Protein AF-A0A3D3TAN0-F1 (afdb_monomer_lite)

Structure (mmCIF, N/CA/C/O backbone):
data_AF-A0A3D3TAN0-F1
#
_entry.id   AF-A0A3D3TAN0-F1
#
loop_
_atom_site.group_PDB
_atom_site.id
_atom_site.type_symbol
_atom_site.label_atom_id
_atom_site.label_alt_id
_atom_site.label_comp_id
_atom_site.label_asym_id
_atom_site.label_entity_id
_atom_site.label_seq_id
_atom_site.pdbx_PDB_ins_code
_atom_site.Cartn_x
_atom_site.Cartn_y
_atom_site.Cartn_z
_atom_site.occupancy
_atom_site.B_iso_or_equiv
_atom_site.auth_seq_id
_atom_site.auth_comp_id
_atom_site.auth_asym_id
_atom_site.auth_atom_id
_atom_site.pdbx_PDB_model_num
ATOM 1 N N . MET A 1 1 ? -10.940 24.412 8.674 1.00 50.28 1 MET A N 1
ATOM 2 C CA . MET A 1 1 ? -11.161 23.437 9.766 1.00 50.28 1 MET A CA 1
ATOM 3 C C . MET A 1 1 ? -12.366 22.592 9.383 1.00 50.28 1 MET A C 1
ATOM 5 O O . MET A 1 1 ? -13.391 23.170 9.033 1.00 50.28 1 MET A O 1
ATOM 9 N N . CYS A 1 2 ? -12.226 21.266 9.330 1.00 53.69 2 CYS A N 1
ATOM 10 C CA . CYS A 1 2 ? -13.292 20.373 8.856 1.00 53.69 2 CYS A CA 1
ATOM 11 C C . CYS A 1 2 ? -14.267 20.019 9.988 1.00 53.69 2 CYS A C 1
ATOM 13 O O . CYS A 1 2 ? -13.848 19.832 11.127 1.00 53.69 2 CYS A O 1
ATOM 15 N N . LYS A 1 3 ? -15.566 19.917 9.673 1.00 56.06 3 LYS A N 1
ATOM 16 C CA . LYS A 1 3 ? -16.597 19.466 10.626 1.00 56.06 3 LYS A CA 1
ATOM 17 C C . LYS A 1 3 ? -16.313 18.024 11.067 1.00 56.06 3 LYS A C 1
ATOM 19 O O . LYS A 1 3 ? -15.931 17.208 10.228 1.00 56.06 3 LYS A O 1
ATOM 24 N N . LYS A 1 4 ? -16.610 17.674 12.328 1.00 54.81 4 LYS A N 1
ATOM 25 C CA . LYS A 1 4 ? -16.496 16.292 12.851 1.00 54.81 4 LYS A CA 1
ATOM 26 C C . LYS A 1 4 ? -17.218 15.248 11.986 1.00 54.81 4 LYS A C 1
ATOM 28 O O . LYS A 1 4 ? -16.743 14.126 11.869 1.00 54.81 4 LYS A O 1
ATOM 33 N N . SER A 1 5 ? -18.302 15.621 11.298 1.00 57.69 5 SER A N 1
ATOM 34 C CA . SER A 1 5 ? -19.021 14.722 10.377 1.00 57.69 5 SER A CA 1
ATOM 35 C C . SER A 1 5 ? -18.216 14.299 9.141 1.00 57.69 5 SER A C 1
ATOM 37 O O . SER A 1 5 ? -18.556 13.310 8.498 1.00 57.69 5 SER A O 1
ATOM 39 N N . LYS A 1 6 ? -17.147 15.027 8.797 1.00 63.59 6 LYS A N 1
ATOM 40 C CA . LYS A 1 6 ? -16.228 14.702 7.695 1.00 63.59 6 LYS A CA 1
ATOM 41 C C . LYS A 1 6 ? -14.942 14.028 8.180 1.00 63.59 6 LYS A C 1
ATOM 43 O O . LYS A 1 6 ? -14.081 13.741 7.357 1.00 63.59 6 LYS A O 1
ATOM 48 N N . PHE A 1 7 ? -14.823 13.733 9.477 1.00 64.94 7 PHE A N 1
ATOM 49 C CA . PHE A 1 7 ? -13.646 13.086 10.059 1.00 64.94 7 PHE A CA 1
ATOM 50 C C . PHE A 1 7 ? -13.268 11.766 9.365 1.00 64.94 7 PHE A C 1
ATOM 52 O O . PHE A 1 7 ? -12.102 11.633 9.000 1.00 64.94 7 PHE A O 1
ATOM 59 N N . PRO A 1 8 ? -14.203 10.832 9.081 1.00 65.19 8 PRO A N 1
ATOM 60 C CA . PRO A 1 8 ? -13.848 9.584 8.399 1.00 65.19 8 PRO A CA 1
ATOM 61 C C . PRO A 1 8 ? -13.310 9.821 6.983 1.00 65.19 8 PRO A C 1
ATOM 63 O O . PRO A 1 8 ? -12.362 9.173 6.558 1.00 65.19 8 PRO A O 1
ATOM 66 N N . LEU A 1 9 ? -13.870 10.805 6.272 1.00 70.88 9 LEU A N 1
ATOM 67 C CA . LEU A 1 9 ? -13.441 11.159 4.920 1.00 70.88 9 LEU A CA 1
ATOM 68 C C . LEU A 1 9 ? -12.035 11.776 4.918 1.00 70.88 9 LEU A C 1
ATOM 70 O O . LEU A 1 9 ? -11.195 11.399 4.110 1.00 70.88 9 LEU A O 1
ATOM 74 N N . VAL A 1 10 ? -11.770 12.718 5.827 1.00 70.31 10 VAL A N 1
ATOM 75 C CA . VAL A 1 10 ? -10.461 13.384 5.938 1.00 70.31 10 VAL A CA 1
ATOM 76 C C . VAL A 1 10 ? -9.388 12.398 6.403 1.00 70.31 10 VAL A C 1
ATOM 78 O O . VAL A 1 10 ? -8.273 12.435 5.888 1.00 70.31 10 VAL A O 1
ATOM 81 N N . PHE A 1 11 ? -9.733 11.488 7.318 1.00 72.81 11 PHE A N 1
ATOM 82 C CA . PHE A 1 11 ? -8.847 10.410 7.749 1.00 72.81 11 PHE A CA 1
ATOM 83 C C . PHE A 1 11 ? -8.444 9.511 6.577 1.00 72.81 11 PHE A C 1
ATOM 85 O O . PHE A 1 11 ? -7.252 9.305 6.363 1.00 72.81 11 PHE A O 1
ATOM 92 N N . ASN A 1 12 ? -9.418 9.040 5.794 1.00 75.06 12 ASN A N 1
ATOM 93 C CA . ASN A 1 12 ? -9.162 8.179 4.640 1.00 75.06 12 ASN A CA 1
ATOM 94 C C . ASN A 1 12 ? -8.315 8.883 3.573 1.00 75.06 12 ASN A C 1
ATOM 96 O O . ASN A 1 12 ? -7.376 8.290 3.063 1.00 75.06 12 ASN A O 1
ATOM 100 N N . ILE A 1 13 ? -8.546 10.174 3.306 1.00 78.44 13 ILE A N 1
ATOM 101 C CA . ILE A 1 13 ? -7.704 10.944 2.375 1.00 78.44 13 ILE A CA 1
ATOM 102 C C . ILE A 1 13 ? -6.248 11.000 2.858 1.00 78.44 13 ILE A C 1
ATOM 104 O O . ILE A 1 13 ? -5.328 10.746 2.083 1.00 78.44 13 ILE A O 1
ATOM 108 N N . ILE A 1 14 ? -6.021 11.328 4.133 1.00 77.94 14 ILE A N 1
ATOM 109 C CA . ILE A 1 14 ? -4.666 11.437 4.695 1.00 77.94 14 ILE A CA 1
ATOM 110 C C . ILE A 1 14 ? -3.978 10.072 4.702 1.00 77.94 14 ILE A C 1
ATOM 112 O O . ILE A 1 14 ? -2.827 9.961 4.278 1.00 77.94 14 ILE A O 1
ATOM 116 N N . LEU A 1 15 ? -4.688 9.034 5.144 1.00 77.25 15 LEU A N 1
ATOM 117 C CA . LEU A 1 15 ? -4.183 7.668 5.157 1.00 77.25 15 LEU A CA 1
ATOM 118 C C . LEU A 1 15 ? -3.868 7.196 3.732 1.00 77.25 15 LEU A C 1
ATOM 120 O O . LEU A 1 15 ? -2.780 6.680 3.499 1.00 77.25 15 LEU A O 1
ATOM 124 N N . GLY A 1 16 ? -4.758 7.448 2.773 1.00 78.00 16 GLY A N 1
ATOM 125 C CA . GLY A 1 16 ? -4.585 7.109 1.364 1.00 78.00 16 GLY A CA 1
ATOM 126 C C . GLY A 1 16 ? -3.367 7.788 0.739 1.00 78.00 16 GLY A C 1
ATOM 127 O O . GLY A 1 16 ? -2.582 7.116 0.069 1.00 78.00 16 GLY A O 1
ATOM 128 N N . ILE A 1 17 ? -3.141 9.081 1.008 1.00 83.44 17 ILE A N 1
ATOM 129 C CA . ILE A 1 17 ? -1.929 9.802 0.570 1.00 83.44 17 ILE A CA 1
ATOM 130 C C . ILE A 1 17 ? -0.678 9.134 1.145 1.00 83.44 17 ILE A C 1
ATOM 132 O O . ILE A 1 17 ? 0.254 8.813 0.409 1.00 83.44 17 ILE A O 1
ATOM 136 N N . VAL A 1 18 ? -0.654 8.914 2.459 1.00 81.25 18 VAL A N 1
ATOM 137 C CA . VAL A 1 18 ? 0.522 8.405 3.174 1.00 81.25 18 VAL A CA 1
ATOM 138 C C . VAL A 1 18 ? 0.842 6.965 2.767 1.00 81.25 18 VAL A C 1
ATOM 140 O O . VAL A 1 18 ? 1.994 6.652 2.468 1.00 81.25 18 VAL A O 1
ATOM 143 N N . VAL A 1 19 ? -0.166 6.097 2.699 1.00 81.38 19 VAL A N 1
ATOM 144 C CA . VAL A 1 19 ? -0.010 4.696 2.289 1.00 81.38 19 VAL A CA 1
ATOM 145 C C . VAL A 1 19 ? 0.440 4.620 0.836 1.00 81.38 19 VAL A C 1
ATOM 147 O O . VAL A 1 19 ? 1.418 3.936 0.549 1.00 81.38 19 VAL A O 1
ATOM 150 N N . THR A 1 20 ? -0.190 5.366 -0.075 1.00 84.19 20 THR A N 1
ATOM 151 C CA . THR A 1 20 ? 0.217 5.370 -1.490 1.00 84.19 20 THR A CA 1
ATOM 152 C C . THR A 1 20 ? 1.649 5.868 -1.653 1.00 84.19 20 THR A C 1
ATOM 154 O O . THR A 1 20 ? 2.411 5.293 -2.429 1.00 84.19 20 THR A O 1
ATOM 157 N N . LEU A 1 21 ? 2.053 6.892 -0.897 1.00 86.00 21 LEU A N 1
ATOM 158 C CA . LEU A 1 21 ? 3.419 7.411 -0.919 1.00 86.00 21 LEU A CA 1
ATOM 1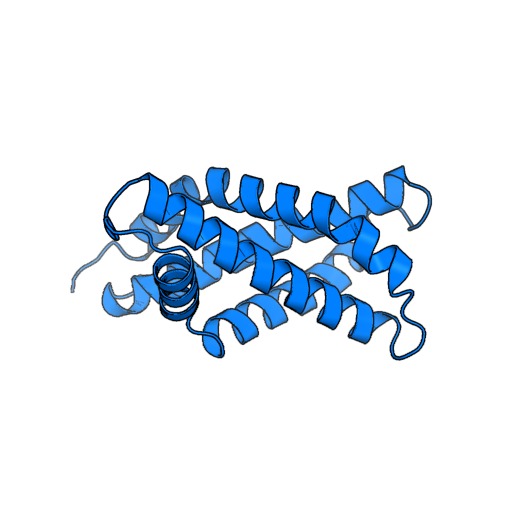59 C C . LEU A 1 21 ? 4.420 6.335 -0.490 1.00 86.00 21 LEU A C 1
ATOM 161 O O . LEU A 1 21 ? 5.375 6.059 -1.217 1.00 86.00 21 LEU A O 1
ATOM 165 N N . VAL A 1 22 ? 4.176 5.680 0.647 1.00 84.00 22 VAL A N 1
ATOM 166 C CA . VAL A 1 22 ? 5.051 4.619 1.168 1.00 84.00 22 VAL A CA 1
ATOM 167 C C . VAL A 1 22 ? 5.107 3.427 0.217 1.00 84.00 22 VAL A C 1
ATOM 169 O O . VAL A 1 22 ? 6.193 2.923 -0.065 1.00 84.00 22 VAL A O 1
ATOM 172 N N . MET A 1 23 ? 3.966 3.009 -0.330 1.00 84.00 23 MET A N 1
ATOM 173 C CA . MET A 1 23 ? 3.902 1.882 -1.259 1.00 84.00 23 MET A CA 1
ATOM 174 C C . MET A 1 23 ? 4.585 2.185 -2.589 1.00 84.00 23 MET A C 1
ATOM 176 O O . MET A 1 23 ? 5.304 1.333 -3.107 1.00 84.00 23 MET A O 1
ATOM 180 N N . THR A 1 24 ? 4.438 3.403 -3.111 1.00 85.62 24 THR A N 1
ATOM 181 C CA . THR A 1 24 ? 5.129 3.833 -4.336 1.00 85.62 24 THR A CA 1
ATOM 182 C C . THR A 1 24 ? 6.643 3.806 -4.137 1.00 85.62 24 THR A C 1
ATOM 184 O O . THR A 1 24 ? 7.366 3.264 -4.973 1.00 85.62 24 THR A O 1
ATOM 187 N N . LEU A 1 25 ? 7.126 4.323 -3.003 1.00 85.06 25 LEU A N 1
ATOM 188 C CA . LEU A 1 25 ? 8.547 4.273 -2.659 1.00 85.06 25 LEU A CA 1
ATOM 189 C C . LEU A 1 25 ? 9.034 2.829 -2.498 1.00 85.06 25 LEU A C 1
ATOM 191 O O . LEU A 1 25 ? 10.045 2.465 -3.092 1.00 85.06 25 LEU A O 1
ATOM 195 N N . TYR A 1 26 ? 8.303 1.989 -1.763 1.00 84.38 26 TYR A N 1
ATOM 196 C CA . TYR A 1 26 ? 8.656 0.582 -1.564 1.00 84.38 26 TYR A CA 1
ATOM 197 C C . TYR A 1 26 ? 8.762 -0.183 -2.890 1.00 84.38 26 TYR A C 1
ATOM 199 O O . TYR A 1 26 ? 9.761 -0.862 -3.139 1.00 84.38 26 TYR A O 1
ATOM 207 N N . VAL A 1 27 ? 7.762 -0.058 -3.767 1.00 79.56 27 VAL A N 1
ATOM 208 C CA . VAL A 1 27 ? 7.739 -0.764 -5.056 1.00 79.56 27 VAL A CA 1
ATOM 209 C C . VAL A 1 27 ? 8.881 -0.293 -5.957 1.00 79.56 27 VAL A C 1
ATOM 211 O O . VAL A 1 27 ? 9.565 -1.118 -6.555 1.00 79.56 27 VAL A O 1
ATOM 214 N N . LYS A 1 28 ? 9.165 1.011 -6.022 1.00 80.56 28 LYS A N 1
ATOM 215 C CA . LYS A 1 28 ? 10.264 1.511 -6.862 1.00 80.56 28 LYS A CA 1
ATOM 216 C C . LYS A 1 28 ? 11.641 1.173 -6.311 1.00 80.56 28 LYS A C 1
ATOM 218 O O . LYS A 1 28 ? 12.514 0.792 -7.084 1.00 80.56 28 LYS A O 1
ATOM 223 N N . ILE A 1 29 ? 11.831 1.245 -4.996 1.00 80.62 29 ILE A N 1
ATOM 224 C CA . ILE A 1 29 ? 13.088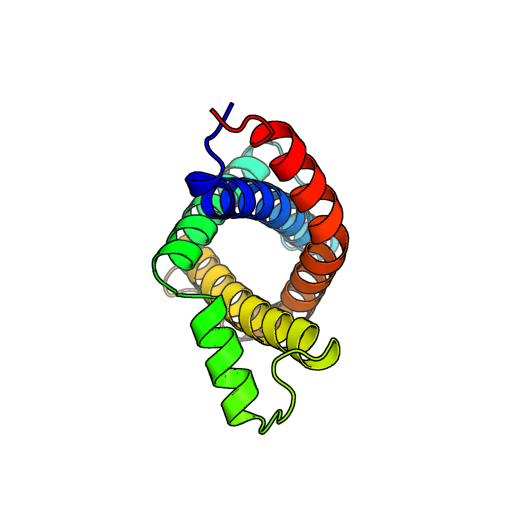 0.826 -4.366 1.00 80.62 29 ILE A CA 1
ATOM 225 C C . ILE A 1 29 ? 13.305 -0.673 -4.589 1.00 80.62 29 ILE A C 1
ATOM 227 O O . ILE A 1 29 ? 14.381 -1.062 -5.025 1.00 80.62 29 ILE A O 1
ATOM 231 N N . SER A 1 30 ? 12.287 -1.511 -4.375 1.00 77.62 30 SER A N 1
ATOM 232 C CA . SER A 1 30 ? 12.409 -2.961 -4.590 1.00 77.62 30 SER A CA 1
ATOM 233 C C . SER A 1 30 ? 12.682 -3.323 -6.054 1.00 77.62 30 SER A C 1
ATOM 235 O O . SER A 1 30 ? 13.562 -4.139 -6.318 1.00 77.62 30 SER A O 1
ATOM 237 N N . GLN A 1 31 ? 12.016 -2.676 -7.015 1.00 76.88 31 GLN A N 1
ATOM 238 C CA . GLN A 1 31 ? 12.279 -2.884 -8.444 1.00 76.88 31 GLN A CA 1
ATOM 239 C C . GLN A 1 31 ? 13.666 -2.384 -8.871 1.00 76.88 31 GLN A C 1
ATOM 241 O O . GLN A 1 31 ? 14.326 -3.031 -9.686 1.00 76.88 31 GLN A O 1
ATOM 246 N N . SER A 1 32 ? 14.123 -1.258 -8.315 1.00 76.12 32 SER A N 1
ATOM 247 C CA . SER A 1 32 ? 15.453 -0.707 -8.585 1.00 76.12 32 SER A CA 1
ATOM 248 C C . SER A 1 32 ? 16.561 -1.577 -7.979 1.00 76.12 32 SER A C 1
ATOM 250 O O . SER A 1 32 ? 17.536 -1.872 -8.664 1.00 76.12 32 SER A O 1
ATOM 252 N N . MET A 1 33 ? 16.388 -2.074 -6.747 1.00 76.94 33 MET A N 1
ATOM 253 C CA . MET A 1 33 ? 17.320 -3.019 -6.112 1.00 76.94 33 MET A CA 1
ATOM 254 C C . MET A 1 33 ? 17.373 -4.366 -6.838 1.00 76.94 33 MET A C 1
ATOM 256 O O . MET A 1 33 ? 18.424 -4.998 -6.880 1.00 76.94 33 MET A O 1
ATOM 260 N N . ALA A 1 34 ? 16.258 -4.796 -7.429 1.00 73.94 34 ALA A N 1
ATOM 261 C CA . ALA A 1 34 ? 16.204 -5.995 -8.256 1.00 73.94 34 ALA A CA 1
ATOM 262 C C . ALA A 1 34 ? 16.778 -5.788 -9.676 1.00 73.94 34 ALA A C 1
ATOM 264 O O . ALA A 1 34 ? 16.858 -6.749 -10.436 1.00 73.94 34 ALA A O 1
ATOM 265 N N . GLY A 1 35 ? 17.160 -4.559 -10.054 1.00 69.69 35 GLY A N 1
ATOM 266 C CA . GLY A 1 35 ? 17.676 -4.233 -11.389 1.00 69.69 35 GLY A CA 1
ATOM 267 C C . GLY A 1 35 ? 16.625 -4.284 -12.505 1.00 69.69 35 GLY A C 1
ATOM 268 O O . GLY A 1 35 ? 16.980 -4.347 -13.678 1.00 69.69 35 GLY A O 1
ATOM 269 N N . ILE A 1 36 ? 15.336 -4.278 -12.151 1.00 70.06 36 ILE A N 1
ATOM 270 C CA . ILE A 1 36 ? 14.209 -4.464 -13.081 1.00 70.06 36 ILE A CA 1
ATOM 271 C C . ILE A 1 36 ? 13.676 -3.113 -13.584 1.00 70.06 36 ILE A C 1
ATOM 273 O O . ILE A 1 36 ? 13.097 -3.038 -14.664 1.00 70.06 36 ILE A O 1
ATOM 277 N N . ALA A 1 37 ? 13.875 -2.035 -12.820 1.00 68.19 37 ALA A N 1
ATOM 278 C CA . ALA A 1 37 ? 13.381 -0.702 -13.154 1.00 68.19 37 ALA A CA 1
ATOM 279 C C . ALA A 1 37 ? 14.457 0.380 -12.970 1.00 68.19 37 ALA A C 1
ATOM 281 O O . ALA A 1 37 ? 15.364 0.214 -12.145 1.00 68.19 37 ALA A O 1
ATOM 282 N N . PRO A 1 38 ? 14.347 1.508 -13.700 1.00 68.12 38 PRO A N 1
ATOM 283 C CA . PRO A 1 38 ? 15.214 2.659 -13.493 1.00 68.12 38 PRO A CA 1
ATOM 284 C C . PRO A 1 38 ? 15.113 3.197 -12.052 1.00 68.12 38 PRO A C 1
ATOM 286 O O . PRO A 1 38 ? 14.087 3.014 -11.388 1.00 68.12 38 PRO A O 1
ATOM 289 N N . PRO A 1 39 ? 16.174 3.862 -11.557 1.00 68.56 39 PRO A N 1
ATOM 290 C CA . PRO A 1 39 ? 16.197 4.451 -10.221 1.00 68.56 39 PRO A CA 1
ATOM 291 C C . PRO A 1 39 ? 15.073 5.477 -10.026 1.00 68.56 39 PRO A C 1
ATOM 293 O O . PRO A 1 39 ? 14.572 6.057 -10.988 1.00 68.56 39 PRO A O 1
ATOM 296 N N . LEU A 1 40 ? 14.688 5.704 -8.765 1.00 75.19 40 LEU A N 1
ATOM 297 C CA . LEU A 1 40 ? 13.605 6.615 -8.386 1.00 75.19 40 LEU A CA 1
ATOM 298 C C . LEU A 1 40 ? 13.888 8.040 -8.900 1.00 75.19 40 LEU A C 1
ATOM 300 O O . LEU A 1 40 ? 14.692 8.773 -8.326 1.00 75.19 40 LEU A O 1
ATOM 304 N N . THR A 1 41 ? 13.204 8.439 -9.969 1.00 82.50 41 THR A N 1
ATOM 305 C CA . THR A 1 41 ? 13.176 9.823 -10.455 1.00 82.50 41 THR A CA 1
ATOM 306 C C . THR A 1 41 ? 11.892 10.503 -9.999 1.00 82.50 41 THR A C 1
ATOM 308 O O . THR A 1 41 ? 10.890 9.849 -9.710 1.00 82.50 41 THR A O 1
ATOM 311 N N . PHE A 1 42 ? 11.888 11.835 -9.958 1.00 79.75 42 PHE A N 1
ATOM 312 C CA . PHE A 1 42 ? 10.676 12.583 -9.620 1.00 79.75 42 PHE A CA 1
ATOM 313 C C . PHE A 1 42 ? 9.522 12.293 -10.595 1.00 79.75 42 PHE A C 1
ATOM 315 O O . PHE A 1 42 ? 8.373 12.152 -10.185 1.00 79.75 42 PHE A O 1
ATOM 322 N N . GLU A 1 43 ? 9.840 12.126 -11.877 1.00 81.62 43 GLU A N 1
ATOM 323 C CA . GLU A 1 43 ? 8.865 11.788 -12.911 1.00 81.62 43 GLU A CA 1
ATOM 324 C C . GLU A 1 43 ? 8.243 10.405 -12.681 1.00 81.62 43 GLU A C 1
ATOM 326 O O . GLU A 1 43 ? 7.021 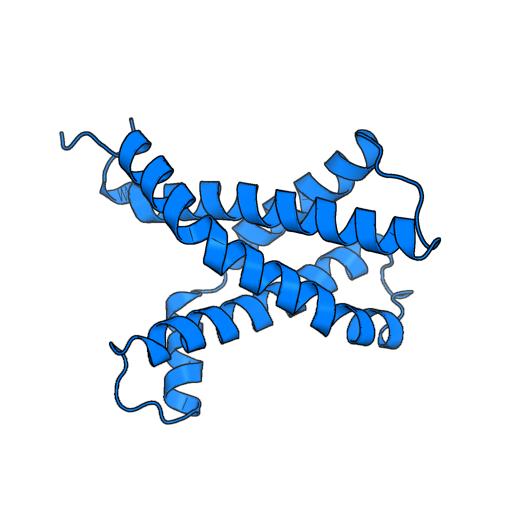10.279 -12.623 1.00 81.62 43 GLU A O 1
ATOM 331 N N . THR A 1 44 ? 9.069 9.377 -12.456 1.00 77.62 44 THR A N 1
ATOM 332 C CA . THR A 1 44 ? 8.577 8.017 -12.174 1.00 77.62 44 THR A CA 1
ATOM 333 C C . THR A 1 44 ? 7.831 7.935 -10.846 1.00 77.62 44 THR A C 1
ATOM 335 O O . THR A 1 44 ? 6.893 7.151 -10.712 1.00 77.62 44 THR A O 1
ATOM 338 N N . PHE A 1 45 ? 8.190 8.760 -9.864 1.00 83.12 45 PHE A N 1
ATOM 339 C CA . PHE A 1 45 ? 7.422 8.878 -8.632 1.00 83.12 45 PHE A CA 1
ATOM 340 C C . PHE A 1 45 ? 6.008 9.407 -8.905 1.00 83.12 45 PHE A C 1
ATOM 342 O O . PHE A 1 45 ? 5.039 8.763 -8.509 1.00 83.12 45 PHE A O 1
ATOM 349 N N . LEU A 1 46 ? 5.868 10.529 -9.621 1.00 83.69 46 LEU A N 1
ATOM 350 C CA . LEU A 1 46 ? 4.559 11.135 -9.889 1.00 83.69 46 LEU A CA 1
ATOM 351 C C . LEU A 1 46 ? 3.649 10.239 -10.737 1.00 83.69 46 LEU A C 1
ATOM 353 O O . LEU A 1 46 ? 2.461 10.123 -10.428 1.00 83.69 46 LEU A O 1
ATOM 357 N N . THR A 1 47 ? 4.196 9.572 -11.757 1.00 82.62 47 THR A N 1
ATOM 358 C CA . THR A 1 47 ? 3.416 8.686 -12.638 1.00 82.62 47 THR A CA 1
ATOM 359 C C . THR A 1 47 ? 2.891 7.442 -11.932 1.00 82.62 47 THR A C 1
ATOM 361 O O . THR A 1 47 ? 1.917 6.863 -12.391 1.00 82.62 47 THR A O 1
ATOM 364 N N . ASN A 1 48 ? 3.480 7.044 -10.803 1.00 81.12 48 ASN A N 1
ATOM 365 C CA . ASN A 1 48 ? 3.010 5.900 -10.017 1.00 81.12 48 ASN A CA 1
ATOM 366 C C . ASN A 1 48 ? 2.163 6.348 -8.817 1.00 81.12 48 ASN A C 1
ATOM 368 O O . ASN A 1 48 ? 1.147 5.730 -8.499 1.00 81.12 48 ASN A O 1
ATOM 372 N N . PHE A 1 49 ? 2.542 7.460 -8.183 1.00 86.25 49 PHE A N 1
ATOM 373 C CA . PHE A 1 49 ? 1.852 7.996 -7.017 1.00 86.25 49 PHE A CA 1
ATOM 374 C C . PHE A 1 49 ? 0.451 8.517 -7.357 1.00 86.25 49 PHE A C 1
ATOM 376 O O . PHE A 1 49 ? -0.501 8.183 -6.655 1.00 86.25 49 PHE A O 1
ATOM 383 N N . ILE A 1 50 ? 0.301 9.313 -8.424 1.00 86.56 50 ILE A N 1
ATOM 384 C CA . ILE A 1 50 ? -0.988 9.944 -8.752 1.00 86.56 50 ILE A CA 1
ATOM 385 C C . ILE A 1 50 ? -2.048 8.885 -9.109 1.00 86.56 50 ILE A C 1
ATOM 387 O O . ILE A 1 50 ? -3.103 8.886 -8.468 1.00 86.56 50 ILE A O 1
ATOM 391 N N . PRO A 1 51 ? -1.800 7.938 -10.040 1.00 84.19 51 PRO A N 1
ATOM 392 C CA . PRO A 1 51 ? -2.777 6.894 -10.344 1.00 84.19 51 PRO A CA 1
ATOM 393 C C . PRO A 1 51 ? -3.029 5.970 -9.153 1.00 84.19 51 PRO A C 1
ATOM 395 O O . PRO A 1 51 ? -4.178 5.617 -8.893 1.00 84.19 51 PRO A O 1
ATOM 398 N N . GLY A 1 52 ? -1.982 5.629 -8.390 1.00 84.19 52 GLY A N 1
ATOM 399 C CA . GLY A 1 52 ? -2.108 4.824 -7.177 1.00 84.19 52 GLY A CA 1
ATOM 400 C C . GLY A 1 52 ? -3.023 5.477 -6.142 1.00 84.19 52 GLY A C 1
ATOM 401 O O . GLY A 1 52 ? -3.895 4.812 -5.585 1.00 84.19 52 GLY A O 1
ATOM 402 N N . PHE A 1 53 ? -2.892 6.789 -5.945 1.00 86.12 53 PHE A N 1
ATOM 403 C CA . PHE A 1 53 ? -3.704 7.539 -4.992 1.00 86.12 53 PHE A CA 1
ATOM 404 C C . PHE A 1 53 ? -5.161 7.624 -5.454 1.00 86.12 53 PHE A C 1
ATOM 406 O O . PHE A 1 5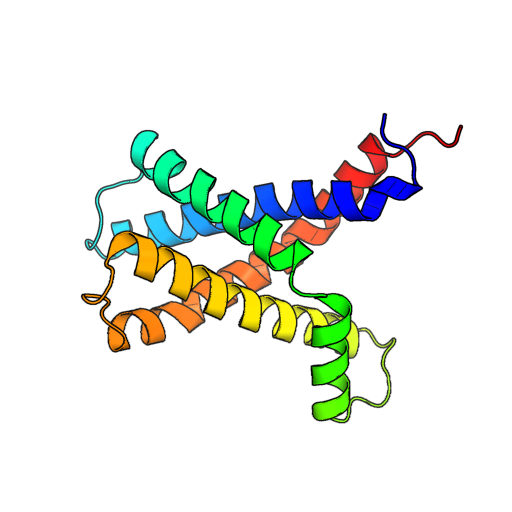3 ? -6.076 7.345 -4.677 1.00 86.12 53 PHE A O 1
ATOM 413 N N . CYS A 1 54 ? -5.387 7.952 -6.729 1.00 85.56 54 CYS A N 1
ATOM 414 C CA . CYS A 1 54 ? -6.729 8.006 -7.303 1.00 85.56 54 CYS A CA 1
ATOM 415 C C . CYS A 1 54 ? -7.439 6.647 -7.233 1.00 85.56 54 CYS A C 1
ATOM 417 O O . CYS A 1 54 ? -8.617 6.592 -6.873 1.00 85.56 54 CYS A O 1
ATOM 419 N N . LEU A 1 55 ? -6.732 5.551 -7.525 1.00 84.69 55 LEU A N 1
ATOM 420 C CA . LEU A 1 55 ? -7.277 4.199 -7.403 1.00 84.69 55 LEU A CA 1
ATOM 421 C C . LEU A 1 55 ? -7.570 3.831 -5.949 1.00 84.69 55 LEU A C 1
ATOM 423 O O . LEU A 1 55 ? -8.631 3.272 -5.690 1.00 84.69 55 LEU A O 1
ATOM 427 N N . CYS A 1 56 ? -6.692 4.193 -5.009 1.00 83.44 56 CYS A N 1
ATOM 428 C CA . CYS A 1 56 ? -6.911 3.966 -3.579 1.00 83.44 56 CYS A CA 1
ATOM 429 C C . CYS A 1 56 ? -8.224 4.615 -3.125 1.00 83.44 56 CYS A C 1
ATOM 431 O O . CYS A 1 56 ? -9.128 3.940 -2.642 1.00 83.44 56 CYS A O 1
ATOM 433 N N . MET A 1 57 ? -8.383 5.910 -3.413 1.00 82.81 57 MET A N 1
ATOM 434 C CA . MET A 1 57 ? -9.590 6.670 -3.078 1.00 82.81 57 MET A CA 1
ATOM 435 C C . MET A 1 57 ? -10.849 6.113 -3.755 1.00 82.81 57 MET A C 1
ATOM 437 O O . MET A 1 57 ? -11.927 6.077 -3.161 1.00 82.81 57 MET A O 1
ATOM 441 N N . THR A 1 58 ? -10.733 5.673 -5.008 1.00 83.81 58 THR A N 1
ATOM 442 C CA . THR A 1 58 ? -11.863 5.106 -5.756 1.00 83.81 58 THR A CA 1
ATOM 443 C C . THR A 1 58 ? -12.294 3.763 -5.166 1.00 83.81 58 THR A C 1
ATOM 445 O O . THR A 1 58 ? -13.479 3.523 -4.956 1.00 83.81 58 THR A O 1
ATOM 448 N N . LEU A 1 59 ? -11.349 2.888 -4.827 1.00 82.12 59 LEU A N 1
ATOM 449 C CA . LEU A 1 59 ? -11.666 1.602 -4.210 1.00 82.12 59 LEU A CA 1
ATOM 450 C C . LEU A 1 59 ? -12.216 1.771 -2.794 1.00 82.12 59 LEU A C 1
ATOM 452 O O . LEU A 1 59 ? -13.183 1.100 -2.455 1.00 82.12 59 LEU A O 1
ATOM 456 N N . GLU A 1 60 ? -11.681 2.704 -2.006 1.00 76.00 60 GLU A N 1
ATOM 457 C CA . GLU A 1 60 ? -12.199 3.023 -0.668 1.00 76.00 60 GLU A CA 1
ATOM 458 C C . GLU A 1 60 ? -13.618 3.607 -0.677 1.00 76.00 60 GLU A C 1
ATOM 460 O O . GLU A 1 60 ? -14.314 3.549 0.336 1.00 76.00 60 GLU A O 1
ATOM 465 N N . THR A 1 61 ? -14.054 4.181 -1.801 1.00 74.88 61 THR A N 1
ATOM 466 C CA . THR A 1 61 ? -15.407 4.738 -1.951 1.00 74.88 61 THR A CA 1
ATOM 467 C C . THR A 1 61 ? -16.402 3.751 -2.552 1.00 74.88 61 THR A C 1
ATOM 469 O O . THR A 1 61 ? -17.584 3.817 -2.222 1.00 74.88 61 THR A O 1
ATOM 472 N N . ILE A 1 62 ? -15.949 2.834 -3.412 1.00 79.44 62 ILE A N 1
ATOM 473 C CA . ILE A 1 62 ? -16.797 1.791 -4.011 1.00 79.44 62 ILE A CA 1
ATOM 474 C C . ILE A 1 62 ? -16.970 0.605 -3.057 1.00 79.44 62 ILE A C 1
ATOM 476 O O . ILE A 1 62 ? -18.052 0.024 -2.969 1.00 79.44 62 ILE A O 1
ATOM 480 N N . ILE A 1 63 ? -15.900 0.226 -2.362 1.00 75.19 63 ILE A N 1
ATOM 481 C CA . ILE A 1 63 ? -15.869 -0.931 -1.476 1.00 75.19 63 ILE A CA 1
ATOM 482 C C . ILE A 1 63 ? -16.020 -0.435 -0.043 1.00 75.19 63 ILE A C 1
ATOM 484 O O . ILE A 1 63 ? -15.180 0.299 0.467 1.00 75.19 63 ILE A O 1
ATOM 488 N N . ASP A 1 64 ? -17.062 -0.893 0.647 1.00 71.25 64 ASP A N 1
ATOM 489 C CA . ASP A 1 64 ? -17.181 -0.674 2.087 1.00 71.25 64 ASP A CA 1
ATOM 490 C C . ASP A 1 64 ? -16.169 -1.576 2.823 1.00 71.25 64 ASP A C 1
ATOM 492 O O . ASP A 1 64 ? -16.433 -2.743 3.138 1.00 71.25 64 ASP A O 1
ATOM 496 N N . LEU A 1 65 ? -14.963 -1.035 3.040 1.00 71.50 65 LEU A N 1
ATOM 497 C CA . LEU A 1 65 ? -13.845 -1.686 3.731 1.00 71.50 65 LEU A CA 1
ATOM 498 C C . LEU A 1 65 ? -14.277 -2.273 5.095 1.00 71.50 65 LEU A C 1
ATOM 500 O O . LEU A 1 65 ? -14.038 -3.464 5.328 1.00 71.50 65 LEU A O 1
ATOM 504 N N . PRO A 1 66 ? -14.927 -1.504 6.000 1.00 69.38 66 PRO A N 1
ATOM 505 C CA . PRO A 1 66 ? -15.459 -2.038 7.253 1.00 69.38 66 PRO A CA 1
ATOM 506 C C . PRO A 1 66 ? -16.425 -3.213 7.080 1.00 69.38 66 PRO A C 1
ATOM 508 O O . PRO A 1 66 ? -16.311 -4.199 7.821 1.00 69.38 66 PRO A O 1
ATOM 511 N N . ALA A 1 67 ? -17.366 -3.132 6.136 1.00 74.38 67 ALA A N 1
ATOM 512 C CA . ALA A 1 67 ? -18.343 -4.194 5.901 1.00 74.38 67 ALA A CA 1
ATOM 513 C C . ALA A 1 67 ? -17.679 -5.473 5.373 1.00 74.38 67 ALA A C 1
ATOM 515 O O . ALA A 1 67 ? -17.960 -6.562 5.882 1.00 74.38 67 ALA A O 1
ATOM 516 N N . MET A 1 68 ? -16.738 -5.352 4.433 1.00 75.44 68 MET A N 1
ATOM 517 C CA . MET A 1 68 ? -15.973 -6.498 3.936 1.00 75.44 68 MET A CA 1
ATOM 518 C C . MET A 1 68 ? -15.115 -7.133 5.025 1.00 75.44 68 MET A C 1
ATOM 520 O O . MET A 1 68 ? -15.170 -8.345 5.222 1.00 75.44 68 MET A O 1
ATOM 524 N N . GLY A 1 69 ? -14.354 -6.342 5.780 1.00 72.31 69 GLY A N 1
ATOM 525 C CA . GLY A 1 69 ? -13.539 -6.884 6.864 1.00 72.31 69 GLY A CA 1
ATOM 526 C C . GLY A 1 69 ? -14.391 -7.626 7.905 1.00 72.31 69 GLY A C 1
ATOM 527 O O . GLY A 1 69 ? -14.002 -8.686 8.390 1.00 72.31 69 GLY A O 1
ATOM 528 N N . ASN A 1 70 ? -15.592 -7.120 8.199 1.00 77.88 70 ASN A N 1
ATOM 529 C CA . ASN A 1 70 ? -16.575 -7.805 9.040 1.00 77.88 70 ASN A CA 1
ATOM 530 C C . ASN A 1 70 ? -17.107 -9.103 8.440 1.00 77.88 70 ASN A C 1
ATOM 532 O O . ASN A 1 70 ? -17.293 -10.076 9.172 1.00 77.88 70 ASN A O 1
ATOM 536 N N . PHE A 1 71 ? -17.347 -9.129 7.132 1.00 80.94 71 PHE A N 1
ATOM 537 C CA . PHE A 1 71 ? -17.754 -10.335 6.423 1.00 80.94 71 PHE A CA 1
ATOM 538 C C . PHE A 1 71 ? -16.705 -11.446 6.571 1.00 80.94 71 PHE A C 1
ATOM 540 O O . PHE A 1 71 ? -17.056 -12.556 6.972 1.00 80.94 71 PHE A O 1
ATOM 547 N N . PHE A 1 72 ? -15.419 -11.140 6.370 1.00 79.31 72 PHE A N 1
ATOM 548 C CA . PHE A 1 72 ? -14.349 -12.126 6.562 1.00 79.31 72 PHE A CA 1
ATOM 549 C C . PHE A 1 72 ? -14.224 -12.576 8.018 1.00 79.31 72 PHE A C 1
ATOM 551 O O . PHE A 1 72 ? -14.124 -13.770 8.274 1.00 79.31 72 PHE A O 1
ATOM 558 N N . LEU A 1 73 ? -14.326 -11.673 8.996 1.00 79.50 73 LEU A N 1
ATOM 559 C CA . LEU A 1 73 ? -14.321 -12.068 10.411 1.00 79.50 73 LEU A CA 1
ATOM 560 C C . LEU A 1 73 ? -15.448 -13.055 10.757 1.00 79.50 73 LEU A C 1
ATOM 562 O O . LEU A 1 73 ? -15.221 -14.007 11.506 1.00 79.50 73 LEU A O 1
ATOM 566 N N . ARG A 1 74 ? -16.649 -12.853 10.193 1.00 79.56 74 ARG A N 1
ATOM 567 C CA . ARG A 1 74 ? -17.780 -13.786 10.347 1.00 79.56 74 ARG A CA 1
ATOM 568 C C . ARG A 1 74 ? -17.498 -15.119 9.667 1.00 79.56 74 ARG A C 1
ATOM 570 O O . ARG A 1 74 ? -17.764 -16.157 10.264 1.00 79.56 74 ARG A O 1
ATOM 577 N N . LEU A 1 75 ? -16.934 -15.087 8.461 1.00 82.69 75 LEU A N 1
ATOM 578 C CA . LEU A 1 75 ? -16.585 -16.285 7.701 1.00 82.69 75 LEU A CA 1
ATOM 579 C C . LEU A 1 75 ? -15.536 -17.141 8.429 1.00 82.69 75 LEU A C 1
ATOM 581 O O . LEU A 1 75 ? -15.646 -18.362 8.455 1.00 82.69 75 LEU A O 1
ATOM 585 N N . PHE A 1 76 ? -14.569 -16.499 9.087 1.00 77.69 76 PHE A N 1
ATOM 586 C CA . PHE A 1 76 ? -13.549 -17.153 9.911 1.00 77.69 76 PHE A CA 1
ATOM 587 C C . PHE A 1 76 ? -14.024 -17.488 11.340 1.00 77.69 76 PHE A C 1
ATOM 589 O O . PHE A 1 76 ? -13.232 -17.943 12.163 1.00 77.69 76 PHE A O 1
ATOM 596 N N . GLY A 1 77 ? -15.310 -17.290 11.655 1.00 77.62 77 GLY A N 1
ATOM 597 C CA . GLY A 1 77 ? -15.906 -17.721 12.923 1.00 77.62 77 GLY A CA 1
ATOM 598 C C . GLY A 1 77 ? -15.441 -16.937 14.155 1.00 77.62 77 GLY A C 1
ATOM 599 O O . GLY A 1 77 ? -15.536 -17.444 15.277 1.00 77.62 77 GLY A O 1
ATOM 600 N N . VAL A 1 78 ? -14.940 -15.709 13.983 1.00 75.06 78 VAL A N 1
ATOM 601 C CA . VAL A 1 78 ? -14.488 -14.869 15.101 1.00 75.06 78 VAL A CA 1
ATOM 602 C C . VAL A 1 78 ? -15.700 -14.428 15.928 1.00 75.06 78 VAL A C 1
ATOM 604 O O . VAL A 1 78 ? -16.481 -13.574 15.514 1.00 75.06 78 VAL A O 1
ATOM 607 N N . LYS A 1 79 ? -15.857 -15.019 17.120 1.00 65.75 79 LYS A N 1
ATOM 608 C CA . LYS A 1 79 ? -16.997 -14.765 18.023 1.00 65.75 79 LYS A CA 1
ATOM 609 C C . LYS A 1 79 ? -16.941 -13.390 18.706 1.00 65.75 79 LYS A C 1
ATOM 611 O O . LYS A 1 79 ? -17.984 -12.804 18.968 1.00 65.75 79 LYS A O 1
ATOM 616 N N . ASN A 1 80 ? -15.738 -12.856 18.944 1.00 70.62 80 ASN A N 1
ATOM 617 C CA . ASN A 1 80 ? -15.524 -11.557 19.593 1.00 70.62 80 ASN A CA 1
ATOM 618 C C . ASN A 1 80 ? -15.162 -10.474 18.571 1.00 70.62 80 ASN A C 1
ATOM 620 O O . ASN A 1 80 ? -13.987 -10.210 18.329 1.00 70.62 80 ASN A O 1
ATOM 624 N N . MET A 1 81 ? -16.178 -9.827 18.001 1.00 65.25 81 MET A N 1
ATOM 625 C CA . MET A 1 81 ? -16.031 -8.782 16.972 1.00 65.25 81 MET A CA 1
ATOM 626 C C . MET A 1 81 ? -15.371 -7.483 17.453 1.00 65.25 81 MET A C 1
ATOM 628 O O . MET A 1 81 ? -14.921 -6.689 16.630 1.00 65.25 81 MET A O 1
ATOM 632 N N . GLU A 1 82 ? -15.307 -7.269 18.767 1.00 62.81 82 GLU A N 1
ATOM 633 C CA . GLU A 1 82 ? -14.737 -6.066 19.391 1.00 62.81 82 GLU A CA 1
ATOM 634 C C . GLU A 1 82 ? -13.338 -6.304 19.982 1.00 62.81 82 GLU A C 1
ATOM 636 O O . GLU A 1 82 ? -12.700 -5.383 20.486 1.00 62.81 82 GLU A O 1
ATOM 641 N N . GLY A 1 83 ? -12.834 -7.540 19.922 1.00 70.56 83 GLY A N 1
ATOM 642 C CA . GLY A 1 83 ? -11.522 -7.878 20.464 1.00 70.56 83 GLY A CA 1
ATOM 643 C C . GLY A 1 83 ? -10.370 -7.289 19.644 1.00 70.56 83 GLY A C 1
ATOM 644 O O . GLY A 1 83 ? -10.461 -7.135 18.426 1.00 70.56 83 GLY A O 1
ATOM 645 N N . THR A 1 84 ? -9.226 -7.058 20.293 1.00 72.19 84 THR A N 1
ATOM 646 C CA . THR A 1 84 ? -7.983 -6.599 19.641 1.00 72.19 84 THR A CA 1
ATOM 647 C C . THR A 1 84 ? -7.586 -7.486 18.455 1.00 72.19 84 THR A C 1
ATOM 649 O O . THR A 1 84 ? -7.153 -6.990 17.419 1.00 72.19 84 THR A O 1
ATOM 652 N N . LEU A 1 85 ? -7.800 -8.800 18.569 1.00 72.75 85 LEU A N 1
ATOM 653 C CA . LEU A 1 85 ? -7.534 -9.766 17.502 1.00 72.75 85 LEU A CA 1
ATOM 654 C C . LEU A 1 85 ? -8.467 -9.586 16.291 1.00 72.75 85 LEU A C 1
ATOM 656 O O . LEU A 1 85 ? -8.016 -9.687 15.153 1.00 72.75 85 LEU A O 1
ATOM 660 N N . ALA A 1 86 ? -9.742 -9.253 16.516 1.00 73.81 86 ALA A N 1
ATOM 661 C CA . ALA A 1 86 ? -10.686 -8.970 15.437 1.00 73.81 86 ALA A CA 1
ATOM 662 C C . ALA A 1 86 ? -10.322 -7.681 14.688 1.00 73.81 86 ALA A C 1
ATOM 664 O O . ALA A 1 86 ? -10.442 -7.634 13.468 1.00 73.81 86 ALA A O 1
ATOM 665 N N . TYR A 1 87 ? -9.811 -6.664 15.389 1.00 71.81 87 TYR A N 1
ATOM 666 C CA . TYR A 1 87 ? -9.322 -5.431 14.766 1.00 71.81 87 TYR A CA 1
ATOM 667 C C . TYR A 1 87 ? -8.157 -5.691 13.795 1.00 71.81 87 TYR A C 1
ATOM 669 O O . TYR A 1 87 ? -8.224 -5.281 12.634 1.00 71.81 87 TYR A O 1
ATOM 677 N N . PHE A 1 88 ? -7.127 -6.428 14.227 1.00 75.38 88 PHE A N 1
ATOM 678 C CA . PHE A 1 88 ? -5.984 -6.756 13.364 1.00 75.38 88 PHE A CA 1
ATOM 679 C C . PHE A 1 88 ? -6.370 -7.662 12.194 1.00 75.38 88 PHE A C 1
ATOM 681 O O . PHE A 1 88 ? -5.952 -7.406 11.067 1.00 75.38 88 PHE A O 1
ATOM 688 N N . LEU A 1 89 ? -7.217 -8.670 12.424 1.00 78.06 89 LEU A N 1
ATOM 689 C CA . LEU A 1 89 ? -7.729 -9.518 11.346 1.00 78.06 89 LEU A CA 1
ATOM 690 C C . LEU A 1 89 ? -8.574 -8.725 10.344 1.00 78.06 89 LEU A C 1
ATOM 692 O O . LEU A 1 89 ? -8.461 -8.951 9.141 1.00 78.06 89 LEU A O 1
ATOM 696 N N . ARG A 1 90 ? -9.379 -7.756 10.801 1.00 77.94 90 ARG A N 1
ATOM 697 C CA . ARG A 1 90 ? -10.141 -6.884 9.898 1.00 77.94 90 ARG A CA 1
ATOM 698 C C . ARG A 1 90 ? -9.206 -6.112 8.970 1.00 77.94 90 ARG A C 1
ATOM 700 O O . ARG A 1 90 ? -9.415 -6.115 7.760 1.00 77.94 90 ARG A O 1
ATOM 707 N N . ILE A 1 91 ? -8.169 -5.490 9.536 1.00 77.12 91 ILE A N 1
ATOM 708 C CA . ILE A 1 91 ? -7.155 -4.751 8.770 1.00 77.12 91 ILE A CA 1
ATOM 709 C C . ILE A 1 91 ? -6.413 -5.685 7.819 1.00 77.12 91 ILE A C 1
ATOM 711 O O . ILE A 1 91 ? -6.184 -5.312 6.675 1.00 77.12 91 ILE A O 1
ATOM 715 N N . PHE A 1 92 ? -6.084 -6.900 8.258 1.00 83.25 92 PHE A N 1
ATOM 716 C CA . PHE A 1 92 ? -5.417 -7.903 7.434 1.00 83.25 92 PHE A CA 1
ATOM 717 C C . PHE A 1 92 ? -6.218 -8.215 6.163 1.00 83.25 92 PHE A C 1
ATOM 719 O O . PHE A 1 92 ? -5.681 -8.096 5.065 1.00 83.25 92 PHE A O 1
ATOM 726 N N . PHE A 1 93 ? -7.508 -8.550 6.285 1.00 81.69 93 PHE A N 1
ATOM 727 C CA . PHE A 1 93 ? -8.343 -8.875 5.120 1.00 81.69 93 PHE A CA 1
ATOM 728 C C . PHE A 1 93 ? -8.584 -7.671 4.210 1.00 81.69 93 PHE A C 1
ATOM 730 O O . PHE A 1 93 ? -8.546 -7.808 2.988 1.00 81.69 93 PHE A O 1
ATOM 737 N N . ILE A 1 94 ? -8.787 -6.488 4.794 1.00 81.94 94 ILE A N 1
ATOM 738 C CA . ILE A 1 94 ? -8.933 -5.244 4.032 1.00 81.94 94 ILE A CA 1
ATOM 739 C C . ILE A 1 94 ? -7.662 -4.957 3.226 1.00 81.94 94 ILE A C 1
ATOM 741 O O . ILE A 1 94 ? -7.738 -4.749 2.015 1.00 81.94 94 ILE A O 1
ATOM 745 N N . ALA A 1 95 ? -6.497 -4.989 3.878 1.00 82.25 95 ALA A N 1
ATOM 746 C CA . ALA A 1 95 ? -5.213 -4.753 3.232 1.00 82.25 95 ALA A CA 1
ATOM 747 C C . ALA A 1 95 ? -4.933 -5.801 2.150 1.00 82.25 95 ALA A C 1
ATOM 749 O O . ALA A 1 95 ? -4.442 -5.448 1.083 1.00 82.25 95 ALA A O 1
ATOM 750 N N . LEU A 1 96 ? -5.292 -7.067 2.384 1.00 85.25 96 LEU A N 1
ATOM 751 C CA . LEU A 1 96 ? -5.094 -8.145 1.418 1.00 85.25 96 LEU A CA 1
ATOM 752 C C . LEU A 1 96 ? -5.870 -7.866 0.131 1.00 85.25 96 LEU A C 1
ATOM 754 O O . LEU A 1 96 ? -5.300 -7.906 -0.955 1.00 85.25 96 LEU A O 1
ATOM 758 N N . ILE A 1 97 ? -7.153 -7.532 0.252 1.00 84.62 97 ILE A N 1
ATOM 759 C CA . ILE A 1 97 ? -8.011 -7.289 -0.911 1.00 84.62 97 ILE A CA 1
ATOM 760 C C . ILE A 1 97 ? -7.589 -6.023 -1.643 1.00 84.62 97 ILE A C 1
ATOM 762 O O . ILE A 1 97 ? -7.454 -6.052 -2.864 1.00 84.62 97 ILE A O 1
ATOM 766 N N . LEU A 1 98 ? -7.329 -4.933 -0.917 1.00 83.44 98 LEU A N 1
ATOM 767 C CA . LEU A 1 98 ? -6.879 -3.690 -1.537 1.00 83.44 98 LEU A CA 1
ATOM 768 C C . LEU A 1 98 ? -5.552 -3.871 -2.262 1.00 83.44 98 LEU A C 1
ATOM 770 O O . LEU A 1 98 ? -5.439 -3.444 -3.403 1.00 83.44 98 LEU A O 1
ATOM 774 N N . VAL A 1 99 ? -4.572 -4.546 -1.657 1.00 87.00 99 VAL A N 1
ATOM 775 C CA . VAL A 1 99 ? -3.277 -4.793 -2.304 1.00 87.00 99 VAL A CA 1
ATOM 776 C C . VAL A 1 99 ? -3.450 -5.643 -3.556 1.00 87.00 99 VAL A C 1
ATOM 778 O O . VAL A 1 99 ? -2.886 -5.300 -4.593 1.00 87.00 99 VAL A O 1
ATOM 781 N N . VAL A 1 100 ? -4.249 -6.711 -3.502 1.00 88.31 100 VAL A N 1
ATOM 782 C CA . VAL A 1 100 ? -4.509 -7.564 -4.671 1.00 88.31 100 VAL A CA 1
ATOM 783 C C . VAL A 1 100 ? -5.179 -6.760 -5.788 1.00 88.31 100 VAL A C 1
ATOM 785 O O . VAL A 1 100 ? -4.677 -6.745 -6.908 1.00 88.31 100 VAL A O 1
ATOM 788 N N . VAL A 1 101 ? -6.262 -6.041 -5.487 1.00 87.62 101 VAL A N 1
ATOM 789 C CA . VAL A 1 101 ? -7.028 -5.290 -6.494 1.00 87.62 101 VAL A CA 1
ATOM 790 C C . VAL A 1 101 ? -6.221 -4.112 -7.043 1.00 87.62 101 VAL A C 1
ATOM 792 O O . VAL A 1 101 ? -6.132 -3.954 -8.257 1.00 87.62 101 VAL A O 1
ATOM 795 N N . MET A 1 102 ? -5.587 -3.307 -6.187 1.00 85.56 102 MET A N 1
ATOM 796 C CA . MET A 1 102 ? -4.792 -2.153 -6.621 1.00 85.56 102 MET A CA 1
ATOM 797 C C . MET A 1 102 ? -3.568 -2.564 -7.426 1.00 85.56 102 MET A C 1
ATOM 799 O O . MET A 1 102 ? -3.317 -1.976 -8.473 1.00 85.56 102 MET A O 1
ATOM 803 N N . SER A 1 103 ? -2.808 -3.559 -6.958 1.00 85.31 103 SER A N 1
ATOM 804 C CA . SER A 1 103 ? -1.614 -4.010 -7.682 1.00 85.31 103 SER A CA 1
ATOM 805 C C . SER A 1 103 ? -1.979 -4.607 -9.037 1.00 85.31 103 SER A C 1
ATOM 807 O O . SER A 1 103 ? -1.299 -4.320 -10.019 1.00 85.31 103 SER A O 1
ATOM 809 N N . PHE A 1 104 ? -3.078 -5.367 -9.111 1.00 87.25 104 PHE A N 1
ATOM 810 C CA . PHE A 1 104 ? -3.585 -5.897 -10.369 1.00 87.25 104 PHE A CA 1
ATOM 811 C C . PHE A 1 104 ? -3.992 -4.772 -11.323 1.00 87.25 104 PHE A C 1
ATOM 813 O O . PHE A 1 104 ? -3.526 -4.736 -12.457 1.00 87.25 104 PHE A O 1
ATOM 820 N N . LEU A 1 105 ? -4.817 -3.824 -10.865 1.00 87.19 105 LEU A N 1
ATOM 821 C CA . LEU A 1 105 ? -5.303 -2.730 -11.707 1.00 87.19 105 LEU A CA 1
ATOM 822 C C . LEU A 1 105 ? -4.167 -1.826 -12.193 1.00 87.19 105 LEU A C 1
ATOM 824 O O . LEU A 1 105 ? -4.127 -1.505 -13.375 1.00 87.19 105 LEU A O 1
ATOM 828 N N . LEU A 1 106 ? -3.227 -1.453 -11.323 1.00 83.19 106 LEU A N 1
ATOM 829 C CA . LEU A 1 106 ? -2.081 -0.620 -11.703 1.00 83.19 106 LEU A CA 1
ATOM 830 C C . LEU A 1 106 ? -1.194 -1.320 -12.733 1.00 83.19 106 LEU A C 1
ATOM 832 O O . LEU A 1 106 ? -0.848 -0.740 -13.756 1.00 83.19 106 LEU A O 1
ATOM 836 N N . MET A 1 107 ? -0.883 -2.593 -12.505 1.00 82.44 107 MET A N 1
ATOM 837 C CA . MET A 1 107 ? -0.055 -3.357 -13.431 1.00 82.44 107 MET A CA 1
ATOM 838 C C . MET A 1 107 ? -0.782 -3.635 -14.756 1.00 82.44 107 MET A C 1
ATOM 840 O O . MET A 1 107 ? -0.146 -3.709 -15.806 1.00 82.44 107 MET A O 1
ATOM 844 N N . PHE A 1 108 ? -2.114 -3.751 -14.731 1.00 84.38 108 PHE A N 1
ATOM 845 C CA . PHE A 1 108 ? -2.934 -3.882 -15.936 1.00 84.38 108 PHE A CA 1
ATOM 846 C C . PHE A 1 108 ? -2.985 -2.572 -16.722 1.00 84.38 108 PHE A C 1
ATOM 848 O O . PHE A 1 108 ? -2.943 -2.598 -17.946 1.00 84.38 108 PHE A O 1
ATOM 855 N N . VAL A 1 109 ? -3.040 -1.426 -16.042 1.00 83.69 109 VAL A N 1
ATOM 856 C CA . VAL A 1 109 ? -2.961 -0.110 -16.690 1.00 83.69 109 VAL A CA 1
ATOM 857 C C . VAL A 1 109 ? -1.606 0.078 -17.378 1.00 83.69 109 VAL A C 1
ATOM 859 O O . VAL A 1 109 ? -1.574 0.580 -18.498 1.00 83.69 109 VAL A O 1
ATOM 862 N N . ASP A 1 110 ? -0.514 -0.382 -16.763 1.00 78.25 110 ASP A N 1
ATOM 863 C CA . ASP A 1 110 ? 0.834 -0.239 -17.330 1.00 78.25 110 ASP A CA 1
ATOM 864 C C . ASP A 1 110 ? 1.122 -1.216 -18.483 1.00 78.25 110 ASP A C 1
ATOM 866 O O . ASP A 1 110 ? 1.763 -0.847 -19.467 1.00 78.25 110 ASP A O 1
ATOM 870 N N . MET A 1 111 ? 0.689 -2.477 -18.368 1.00 80.44 111 MET A N 1
ATOM 871 C CA . MET A 1 111 ? 1.100 -3.555 -19.287 1.00 80.44 111 MET A CA 1
ATOM 872 C C . MET A 1 111 ? -0.041 -4.134 -20.134 1.00 80.44 111 MET A C 1
ATOM 874 O O . MET A 1 111 ? 0.203 -4.943 -21.034 1.00 80.44 111 MET A O 1
ATOM 878 N N . GLY A 1 112 ? -1.291 -3.764 -19.858 1.00 84.38 112 GLY A N 1
ATOM 879 C CA . GLY A 1 112 ? -2.474 -4.330 -20.502 1.00 84.38 112 GLY A CA 1
ATOM 880 C C . GLY A 1 112 ? -2.500 -5.859 -20.438 1.00 84.38 112 GLY A C 1
ATOM 881 O O . GLY A 1 112 ? -2.189 -6.481 -19.421 1.00 84.38 112 GLY A O 1
ATOM 882 N N . PHE A 1 113 ? -2.827 -6.486 -21.569 1.00 85.31 113 PHE A N 1
ATOM 883 C CA . PHE A 1 113 ? -2.866 -7.946 -21.702 1.00 85.31 113 PHE A CA 1
ATOM 884 C C . PHE A 1 113 ? -1.484 -8.621 -21.736 1.00 85.31 113 PHE A C 1
ATOM 886 O O . PHE A 1 113 ? -1.418 -9.847 -21.727 1.00 85.31 113 PHE A O 1
ATOM 893 N N . ALA A 1 114 ? -0.385 -7.859 -21.741 1.00 86.56 114 ALA A N 1
ATOM 894 C CA . ALA A 1 114 ? 0.973 -8.401 -21.650 1.00 86.56 114 ALA A CA 1
ATOM 895 C C . ALA A 1 114 ? 1.436 -8.618 -20.195 1.00 86.56 114 ALA A C 1
ATOM 897 O O . ALA A 1 114 ? 2.611 -8.895 -19.952 1.00 86.56 114 ALA A O 1
ATOM 898 N N . MET A 1 115 ? 0.533 -8.479 -19.217 1.00 83.81 115 MET A N 1
ATOM 899 C CA . MET A 1 115 ? 0.845 -8.635 -17.800 1.00 83.81 115 MET A CA 1
ATOM 900 C C . MET A 1 115 ? 1.423 -10.032 -17.480 1.00 83.81 115 MET A C 1
ATOM 902 O O . MET A 1 115 ? 0.749 -11.045 -17.691 1.00 83.81 115 MET A O 1
ATOM 906 N N . PRO A 1 116 ? 2.618 -10.121 -16.863 1.00 83.62 116 PRO A N 1
ATOM 907 C CA . PRO A 1 116 ? 3.169 -11.384 -16.386 1.00 83.62 116 PRO A CA 1
ATOM 908 C C . PRO A 1 116 ? 2.494 -11.814 -15.073 1.00 83.62 116 PRO A C 1
ATOM 910 O O . PRO A 1 116 ? 2.994 -11.533 -13.982 1.00 83.62 116 PRO A O 1
ATOM 913 N N . ILE A 1 117 ? 1.374 -12.539 -15.176 1.00 85.62 117 ILE A N 1
ATOM 914 C CA . ILE A 1 117 ? 0.598 -13.044 -14.023 1.00 85.62 117 ILE A CA 1
ATOM 915 C C . ILE A 1 117 ? 1.472 -13.786 -12.991 1.00 85.62 117 ILE A C 1
ATOM 917 O O . ILE A 1 117 ? 1.340 -13.494 -11.801 1.00 85.62 117 ILE A O 1
ATOM 921 N N . PRO A 1 118 ? 2.403 -14.687 -13.379 1.00 85.12 118 PRO A N 1
ATOM 922 C CA . PRO A 1 118 ? 3.256 -15.363 -12.401 1.00 85.12 118 PRO A CA 1
ATOM 923 C C . PRO A 1 118 ? 4.180 -14.396 -11.650 1.00 85.12 118 PRO A C 1
ATOM 925 O O . PRO A 1 118 ? 4.365 -14.531 -10.445 1.00 85.12 118 PRO A O 1
ATOM 928 N N . GLY A 1 119 ? 4.730 -13.391 -12.340 1.00 82.06 119 GLY A N 1
ATOM 929 C CA . GLY A 1 119 ? 5.604 -12.385 -11.730 1.00 82.06 119 GLY A CA 1
ATOM 930 C C . GLY A 1 119 ? 4.852 -11.455 -10.777 1.00 82.06 119 GLY A C 1
ATOM 931 O O . GLY A 1 119 ? 5.362 -11.122 -9.709 1.00 82.06 119 GLY A O 1
ATOM 932 N N . TRP A 1 120 ? 3.615 -11.096 -11.125 1.00 84.75 120 TRP A N 1
ATOM 933 C CA . TRP A 1 120 ? 2.716 -10.354 -10.243 1.00 84.75 120 TRP A CA 1
ATOM 934 C C . TRP A 1 120 ? 2.394 -11.139 -8.967 1.00 84.75 120 TRP A C 1
ATOM 936 O O . TRP A 1 120 ? 2.548 -10.617 -7.867 1.00 84.75 120 TRP A O 1
ATOM 946 N N . LEU A 1 121 ? 2.026 -12.418 -9.087 1.00 86.25 121 LEU A N 1
ATOM 947 C CA . LEU A 1 121 ? 1.657 -13.237 -7.930 1.00 86.25 121 LEU A CA 1
ATOM 948 C C . LEU A 1 121 ? 2.813 -13.375 -6.924 1.00 86.25 121 LEU A C 1
ATOM 950 O O . LEU A 1 121 ? 2.592 -13.389 -5.715 1.00 86.25 121 LEU A O 1
ATOM 954 N N . MET A 1 122 ? 4.049 -13.431 -7.424 1.00 85.88 122 MET A N 1
ATOM 955 C CA . MET A 1 122 ? 5.258 -13.528 -6.602 1.00 85.88 122 MET A CA 1
ATOM 956 C C . MET A 1 122 ? 5.614 -12.222 -5.880 1.00 85.88 122 MET A C 1
ATOM 958 O O . MET A 1 122 ? 6.283 -12.272 -4.849 1.00 85.88 122 MET A O 1
ATOM 962 N N . SER A 1 123 ? 5.176 -11.060 -6.379 1.00 82.19 123 SER A N 1
ATOM 963 C CA . SER A 1 123 ? 5.423 -9.770 -5.719 1.00 82.19 123 SER A CA 1
ATOM 964 C C . SER A 1 123 ? 4.400 -9.463 -4.620 1.00 82.19 123 SER A C 1
ATOM 966 O O . SER A 1 123 ? 4.732 -8.772 -3.652 1.00 82.19 123 SER A O 1
ATOM 968 N N . LEU A 1 124 ? 3.196 -10.049 -4.704 1.00 86.19 124 LEU A N 1
ATOM 969 C CA . LEU A 1 124 ? 2.101 -9.826 -3.756 1.00 86.19 12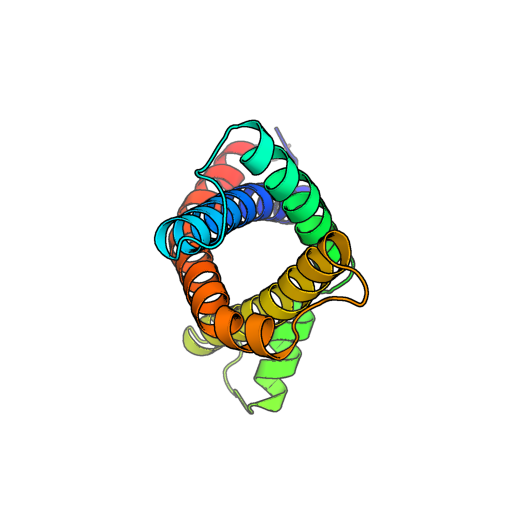4 LEU A CA 1
ATOM 970 C C . LEU A 1 124 ? 2.481 -10.011 -2.280 1.00 86.19 124 LEU A C 1
ATOM 972 O O . LEU A 1 124 ? 2.106 -9.139 -1.497 1.00 86.19 124 LEU A O 1
ATOM 976 N N . PRO A 1 125 ? 3.209 -11.062 -1.844 1.00 87.00 125 PRO A N 1
ATOM 977 C CA . PRO A 1 125 ? 3.529 -11.232 -0.426 1.00 87.00 125 PRO A CA 1
ATOM 978 C C . PRO A 1 125 ? 4.365 -10.076 0.136 1.00 87.00 125 PRO A C 1
ATOM 980 O O . PRO A 1 125 ? 4.093 -9.594 1.236 1.00 87.00 125 PRO A O 1
ATOM 983 N N . GLY A 1 126 ? 5.349 -9.599 -0.634 1.00 85.12 126 GLY A N 1
ATOM 984 C CA . GLY A 1 126 ? 6.195 -8.468 -0.247 1.00 85.12 126 GLY A CA 1
ATOM 985 C C . GLY A 1 126 ? 5.404 -7.164 -0.197 1.00 85.12 126 GLY A C 1
ATOM 986 O O . GLY A 1 126 ? 5.449 -6.445 0.803 1.00 85.12 126 GLY A O 1
ATOM 987 N N . THR A 1 127 ? 4.606 -6.898 -1.234 1.00 84.94 127 THR A N 1
ATOM 988 C CA . THR A 1 127 ? 3.734 -5.717 -1.302 1.00 84.94 127 THR A CA 1
ATOM 989 C C . THR A 1 127 ? 2.692 -5.716 -0.185 1.00 84.94 127 THR A C 1
ATOM 991 O O . THR A 1 127 ? 2.460 -4.682 0.439 1.00 84.94 127 THR A O 1
ATOM 994 N N . PHE A 1 128 ? 2.097 -6.868 0.117 1.00 88.00 128 PHE A N 1
ATOM 995 C CA . PHE A 1 128 ? 1.128 -7.017 1.196 1.00 88.00 128 PHE A CA 1
ATOM 996 C C . PHE A 1 128 ? 1.758 -6.752 2.563 1.00 88.00 128 PHE A C 1
ATOM 998 O O . PHE A 1 128 ? 1.216 -5.970 3.343 1.00 88.00 128 PHE A O 1
ATOM 1005 N N . LEU A 1 129 ? 2.916 -7.356 2.844 1.00 86.75 129 LEU A N 1
ATOM 1006 C CA . LEU A 1 129 ? 3.608 -7.154 4.114 1.00 86.75 129 LEU A CA 1
ATOM 1007 C C . LEU A 1 129 ? 3.995 -5.682 4.305 1.00 86.75 129 LEU A C 1
ATOM 1009 O O . LEU A 1 129 ? 3.755 -5.122 5.375 1.00 86.75 129 LEU A O 1
ATOM 1013 N N . ALA A 1 130 ? 4.534 -5.044 3.263 1.00 85.31 130 ALA A N 1
ATOM 1014 C CA . ALA A 1 130 ? 4.881 -3.628 3.292 1.00 85.31 130 ALA A CA 1
ATOM 1015 C C . ALA A 1 130 ? 3.651 -2.744 3.550 1.00 85.31 13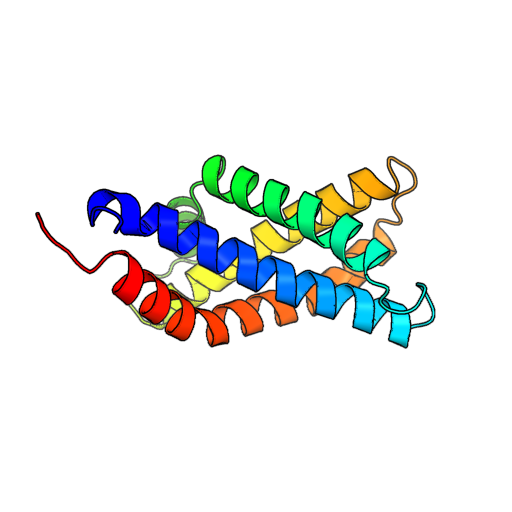0 ALA A C 1
ATOM 1017 O O . ALA A 1 130 ? 3.697 -1.885 4.430 1.00 85.31 130 ALA A O 1
ATOM 1018 N N . ALA A 1 131 ? 2.536 -2.995 2.856 1.00 84.38 131 ALA A N 1
ATOM 1019 C CA . ALA A 1 131 ? 1.293 -2.248 3.041 1.00 84.38 131 ALA A CA 1
ATOM 1020 C C . ALA A 1 131 ? 0.718 -2.435 4.448 1.00 84.38 131 ALA A C 1
ATOM 1022 O O . ALA A 1 131 ? 0.353 -1.461 5.107 1.00 84.38 131 ALA A O 1
ATOM 1023 N N . TYR A 1 132 ? 0.676 -3.673 4.939 1.00 84.06 132 TYR A N 1
ATOM 1024 C CA . TYR A 1 132 ? 0.147 -3.987 6.261 1.00 84.06 132 TYR A CA 1
ATOM 1025 C C . TYR A 1 132 ? 0.975 -3.333 7.375 1.00 84.06 132 TYR A C 1
ATOM 1027 O O . TYR A 1 132 ? 0.412 -2.703 8.271 1.00 84.06 132 TYR A O 1
ATOM 1035 N N . VAL A 1 133 ? 2.308 -3.420 7.298 1.00 83.88 133 VAL A N 1
ATOM 1036 C CA . VAL A 1 133 ? 3.213 -2.771 8.261 1.00 83.88 133 VAL A CA 1
ATOM 1037 C C . VAL A 1 133 ? 3.097 -1.250 8.178 1.00 83.88 133 VAL A C 1
ATOM 1039 O O . VAL A 1 133 ? 2.996 -0.596 9.217 1.00 83.88 133 VAL A O 1
ATOM 1042 N N . ALA A 1 134 ? 3.051 -0.682 6.969 1.00 82.75 134 ALA A N 1
ATOM 1043 C CA . ALA A 1 134 ? 2.881 0.754 6.772 1.00 82.75 134 ALA A CA 1
ATOM 1044 C C . ALA A 1 134 ? 1.584 1.247 7.419 1.00 82.75 134 ALA A C 1
ATOM 1046 O O . ALA A 1 134 ? 1.622 2.183 8.214 1.00 82.75 134 ALA A O 1
ATOM 1047 N N . VAL A 1 135 ? 0.455 0.582 7.163 1.00 78.38 135 VAL A N 1
ATOM 1048 C CA . VAL A 1 135 ? -0.826 0.925 7.791 1.00 78.38 135 VAL A CA 1
ATOM 1049 C C . VAL A 1 135 ? -0.733 0.773 9.307 1.00 78.38 135 VAL A C 1
ATOM 1051 O O . VAL A 1 135 ? -1.081 1.707 10.020 1.00 78.38 135 VAL A O 1
ATOM 1054 N N . ALA A 1 136 ? -0.208 -0.340 9.824 1.00 77.56 136 ALA A N 1
ATOM 1055 C CA . ALA A 1 136 ? -0.115 -0.577 11.266 1.00 77.56 136 ALA A CA 1
ATOM 1056 C C . ALA A 1 136 ? 0.711 0.494 12.008 1.00 77.56 136 ALA A C 1
ATOM 1058 O O . ALA A 1 136 ? 0.331 0.916 13.103 1.00 77.56 136 ALA A O 1
ATOM 1059 N N . VAL A 1 137 ? 1.813 0.960 11.411 1.00 80.38 137 VAL A N 1
ATOM 1060 C CA . VAL A 1 137 ? 2.683 1.999 11.989 1.00 80.38 137 VAL A CA 1
ATOM 1061 C C . VAL A 1 137 ? 2.085 3.397 11.808 1.00 80.38 137 VAL A C 1
ATOM 1063 O O . VAL A 1 137 ? 2.105 4.206 12.739 1.00 80.38 137 VAL A O 1
ATOM 1066 N N . LEU A 1 138 ? 1.528 3.691 10.631 1.00 77.31 138 LEU A N 1
ATOM 1067 C CA . LEU A 1 138 ? 1.102 5.039 10.242 1.00 77.31 138 LEU A CA 1
ATOM 1068 C C . LEU A 1 138 ? -0.332 5.368 10.667 1.00 77.31 138 LEU A C 1
ATOM 1070 O O . LEU A 1 138 ? -0.714 6.538 10.666 1.00 77.31 138 LEU A O 1
ATOM 1074 N N . PHE A 1 139 ? -1.109 4.383 11.120 1.00 74.31 139 PHE A N 1
ATOM 1075 C CA . PHE A 1 139 ? -2.474 4.600 11.597 1.00 74.31 139 PHE A CA 1
ATOM 1076 C C . PHE A 1 139 ? -2.538 5.612 12.751 1.00 74.31 139 PHE A C 1
ATOM 1078 O O . PHE A 1 139 ? -3.310 6.569 12.705 1.00 74.31 139 PHE A O 1
ATOM 1085 N N . LYS A 1 140 ? -1.686 5.449 13.775 1.00 73.88 140 LYS A N 1
ATOM 1086 C CA . LYS A 1 140 ? -1.632 6.349 14.942 1.00 73.88 140 LYS A CA 1
ATOM 1087 C C . LYS A 1 140 ? -1.282 7.801 14.577 1.00 73.88 140 LYS A C 1
ATOM 1089 O O . LYS A 1 140 ? -2.027 8.691 14.992 1.00 73.88 140 LYS A O 1
ATOM 1094 N N . PRO A 1 141 ? -0.205 8.085 13.817 1.00 76.19 141 PRO A N 1
ATOM 1095 C CA . PRO A 1 141 ? 0.091 9.458 13.415 1.00 76.19 141 PRO A CA 1
ATOM 1096 C C . PRO A 1 141 ? -0.975 10.041 12.475 1.00 76.19 141 PRO A C 1
ATOM 1098 O O . PRO A 1 141 ? -1.311 11.215 12.617 1.00 76.19 141 PRO A O 1
ATOM 1101 N N . CYS A 1 142 ? -1.581 9.243 11.585 1.00 72.00 142 CYS A N 1
ATOM 1102 C CA . CYS A 1 142 ? -2.677 9.717 10.729 1.00 72.00 142 CYS A CA 1
ATOM 1103 C C . CYS A 1 142 ? -3.923 10.109 11.540 1.00 72.00 142 CYS A C 1
ATOM 1105 O O . CYS A 1 142 ? -4.565 11.120 11.241 1.00 72.00 142 CYS A O 1
ATOM 1107 N N . LEU A 1 143 ? -4.246 9.363 12.603 1.00 73.44 143 LEU A N 1
ATOM 1108 C CA . LEU A 1 143 ? -5.329 9.717 13.524 1.00 73.44 143 LEU A CA 1
ATOM 1109 C C . LEU A 1 143 ? -5.041 11.030 14.259 1.00 73.44 143 LEU A C 1
ATOM 1111 O O . LEU A 1 143 ? -5.927 11.879 14.354 1.00 73.44 143 LEU A O 1
ATOM 1115 N N . ALA A 1 144 ? -3.808 11.221 14.737 1.00 73.12 144 ALA A N 1
ATOM 1116 C CA . ALA A 1 144 ? -3.399 12.455 15.406 1.00 73.12 144 ALA A CA 1
ATOM 1117 C C . ALA A 1 144 ? -3.502 13.671 14.466 1.00 73.12 144 ALA A C 1
ATOM 1119 O O . ALA A 1 144 ? -4.094 14.687 14.830 1.00 73.12 144 ALA A O 1
ATOM 1120 N N . LEU A 1 145 ? -3.010 13.542 13.228 1.00 70.31 145 LEU A N 1
ATOM 1121 C CA . LEU A 1 145 ? -3.111 14.576 12.191 1.00 70.31 145 LEU A CA 1
ATOM 1122 C C . LEU A 1 145 ? -4.567 14.922 11.855 1.00 70.31 145 LEU A C 1
ATOM 1124 O O . LEU A 1 145 ? -4.934 16.096 11.798 1.00 70.31 145 LEU A O 1
ATOM 1128 N N . THR A 1 146 ? -5.418 13.909 11.693 1.00 67.56 146 THR A N 1
ATOM 1129 C CA . THR A 1 146 ? -6.847 14.118 11.408 1.00 67.56 146 THR A CA 1
ATOM 1130 C C . THR A 1 146 ? -7.560 14.783 12.588 1.00 67.56 146 THR A C 1
ATOM 1132 O O . THR A 1 146 ? -8.391 15.673 12.387 1.00 67.56 146 THR A O 1
ATOM 1135 N N . GLY A 1 147 ? -7.202 14.407 13.820 1.00 63.41 147 GLY A N 1
ATOM 1136 C CA . GLY A 1 147 ? -7.704 15.021 15.050 1.00 63.41 147 GLY A CA 1
ATOM 1137 C C . GLY A 1 147 ? -7.393 16.514 15.141 1.00 63.41 147 GLY A C 1
ATOM 1138 O O . GLY A 1 147 ? -8.277 17.297 15.483 1.00 63.41 147 GLY A O 1
ATOM 1139 N N . ILE A 1 148 ? -6.184 16.926 14.751 1.00 70.00 148 ILE A N 1
ATOM 1140 C CA . ILE A 1 148 ? -5.781 18.342 14.711 1.00 70.00 148 ILE A CA 1
ATOM 1141 C C . ILE A 1 148 ? -6.591 19.115 13.653 1.00 70.00 148 ILE A C 1
ATOM 1143 O O . ILE A 1 148 ? -7.071 20.220 13.921 1.00 70.00 148 ILE A O 1
ATOM 1147 N N . LEU A 1 149 ? -6.796 18.525 12.469 1.00 61.56 149 LEU A N 1
ATOM 1148 C CA . LEU A 1 149 ? -7.484 19.159 11.333 1.00 61.56 149 LEU A CA 1
ATOM 1149 C C . LEU A 1 149 ? -9.012 19.274 11.506 1.00 61.56 149 LEU A C 1
ATOM 1151 O O . LEU A 1 149 ? -9.638 20.174 10.926 1.00 61.56 149 LEU A O 1
ATOM 1155 N N . CYS A 1 150 ? -9.611 18.393 12.312 1.00 60.34 150 CYS A N 1
ATOM 1156 C CA . CYS A 1 150 ? -11.053 18.347 12.592 1.00 60.34 150 CYS A CA 1
ATOM 1157 C C . CYS A 1 150 ? -11.431 18.866 14.001 1.00 60.34 150 CYS A C 1
ATOM 1159 O O . CYS A 1 150 ? -12.504 18.541 14.508 1.00 60.34 150 CYS A O 1
ATOM 1161 N N . SER A 1 151 ? -10.573 19.668 14.645 1.00 53.78 151 SER A N 1
ATOM 1162 C CA . SER A 1 151 ? -10.644 19.992 16.084 1.00 53.78 151 SER A CA 1
ATOM 1163 C C . SER A 1 151 ? -11.673 21.044 16.543 1.00 53.78 151 SER A C 1
ATOM 1165 O O . SER A 1 151 ? -11.712 21.337 17.736 1.00 53.78 151 SER A O 1
ATOM 1167 N N . LYS A 1 152 ? -12.535 21.608 15.680 1.00 44.50 152 LYS A N 1
ATOM 1168 C CA . LYS A 1 152 ? -13.610 22.519 16.137 1.00 44.50 152 LYS A CA 1
ATOM 1169 C C . LYS A 1 152 ? -15.006 21.950 15.892 1.00 44.50 152 LYS A C 1
ATOM 1171 O O . LYS A 1 152 ? -15.449 21.843 14.750 1.00 44.50 152 LYS A O 1
ATOM 1176 N N . GLU A 1 153 ? -15.689 21.631 16.992 1.00 40.09 153 GLU A N 1
ATOM 1177 C CA . GLU A 1 153 ? -17.151 21.660 17.079 1.00 40.09 153 GLU A CA 1
ATOM 1178 C C . GLU A 1 153 ? -17.586 23.122 16.966 1.00 40.09 153 GLU A C 1
ATOM 1180 O O . GLU A 1 153 ? -17.223 23.951 17.799 1.00 40.09 153 GLU A O 1
ATOM 1185 N N . GLY A 1 154 ? -18.272 23.442 15.876 1.00 38.06 154 GLY A N 1
ATOM 1186 C CA . GLY A 1 154 ? -19.259 24.511 15.867 1.00 38.06 154 GLY A CA 1
ATOM 1187 C C . GLY A 1 154 ? -20.621 23.857 15.972 1.00 38.06 154 GLY A C 1
ATOM 1188 O O . GLY A 1 154 ? -20.779 22.800 15.311 1.00 38.06 154 GLY A O 1
#

pLDDT: mean 77.13, std 9.47, range [38.06, 88.31]

Sequence (154 aa):
MCKKSKFPLVFNIILGIVVTLVMTLYVKISQSMAGIAPPLTFETFLTNFIPGFCLCMTLETIIDLPAMGNFFLRLFGVKNMEGTLAYFLRIFFIALILVVVMSFLLMFVDMGFAMPIPGWLMSLPGTFLAAYVAVAVLFKPCLALTGILCSKEG

Foldseek 3Di:
DDAPVCLVVQLQLLLLLQLLLQLLVQVQVVCVVVVNDDHDDPVSSCVRSVVSSVLSSVCVVVDVLQVVLVVVCVVVVPPDCPDPVSVLSSLLRSLLVCLVVSLVVSQCVVQPPNRPPVVSVVCSVVSSVSSSVSCVVCVVVSSVVSCVVNVDDD

Secondary structure (DSSP, 8-state):
---GGGHHHHHHHHHHHHHHHHHHHHHHHHHHHTTSS----HHHHHHHHHHHHHHHHHHHHHS-HHHHHHHHHHHTT-S-TTSHHHHHHHHHHHHHHHHHHHHHHHHHHHHGGG--HHHHHHHHHHHHHHHHHHHHHHHHHHHHHHHHHT----

Radius of gyration: 16.92 Å; chains: 1; bounding box: 37×42×42 Å